Protein AF-A0A7T0KIB2-F1 (afdb_monomer_lite)

Structure (mmCIF, N/CA/C/O backbone):
data_AF-A0A7T0KIB2-F1
#
_entry.id   AF-A0A7T0KIB2-F1
#
loop_
_atom_site.group_PDB
_atom_site.id
_atom_site.type_symbol
_atom_site.label_atom_id
_atom_site.label_alt_id
_atom_site.label_comp_id
_atom_site.label_asym_id
_atom_site.label_entity_id
_atom_site.label_seq_id
_atom_site.pdbx_PDB_ins_code
_atom_site.Cartn_x
_atom_site.Cartn_y
_atom_site.Cartn_z
_atom_site.occupancy
_atom_site.B_iso_or_equiv
_atom_site.auth_seq_id
_atom_site.auth_comp_id
_atom_site.auth_asym_id
_atom_site.auth_atom_id
_atom_site.pdbx_PDB_model_num
ATOM 1 N N . MET A 1 1 ? 8.051 13.929 -5.785 1.00 62.59 1 MET A N 1
ATOM 2 C CA . MET A 1 1 ? 7.299 13.079 -4.836 1.00 62.59 1 MET A CA 1
ATOM 3 C C . MET A 1 1 ? 6.240 12.341 -5.642 1.00 62.59 1 MET A C 1
ATOM 5 O O . MET A 1 1 ? 5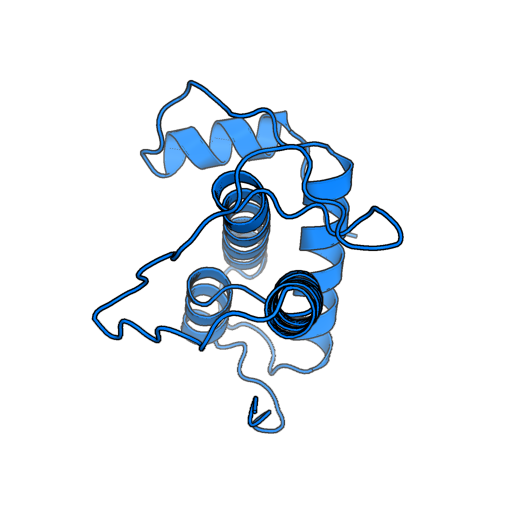.661 12.976 -6.513 1.00 62.59 1 MET A O 1
ATOM 9 N N . LEU A 1 2 ? 6.073 11.024 -5.468 1.00 81.62 2 LEU A N 1
ATOM 10 C CA . LEU A 1 2 ? 5.019 10.278 -6.169 1.00 81.62 2 LEU A CA 1
ATOM 11 C C . LEU A 1 2 ? 3.657 10.752 -5.645 1.00 81.62 2 LEU A C 1
ATOM 13 O O . LEU A 1 2 ? 3.478 10.826 -4.433 1.00 81.62 2 LEU A O 1
ATOM 17 N N . THR A 1 3 ? 2.728 11.062 -6.542 1.00 86.88 3 THR A N 1
ATOM 18 C CA . THR A 1 3 ? 1.355 11.448 -6.197 1.00 86.88 3 THR A CA 1
ATOM 19 C C . THR A 1 3 ? 0.421 10.424 -6.823 1.00 86.88 3 THR A C 1
ATOM 21 O O . THR A 1 3 ? 0.559 10.143 -8.011 1.00 86.88 3 THR A O 1
ATOM 24 N N . ILE A 1 4 ? -0.472 9.847 -6.018 1.00 88.06 4 ILE A N 1
ATOM 25 C CA . ILE A 1 4 ? -1.509 8.900 -6.448 1.00 88.06 4 ILE A CA 1
ATOM 26 C C . ILE A 1 4 ? -2.841 9.477 -5.986 1.00 88.06 4 ILE A C 1
ATOM 28 O O . ILE A 1 4 ? -3.016 9.753 -4.797 1.00 88.06 4 ILE A O 1
ATOM 32 N N . THR A 1 5 ? -3.743 9.706 -6.931 1.00 89.38 5 THR A N 1
ATOM 33 C CA . THR A 1 5 ? -5.085 10.236 -6.681 1.00 89.38 5 THR A CA 1
ATOM 34 C C . THR A 1 5 ? -6.089 9.103 -6.425 1.00 89.38 5 THR A C 1
ATOM 36 O O . THR A 1 5 ? -5.813 7.943 -6.749 1.00 89.38 5 THR A O 1
ATOM 39 N N . PRO A 1 6 ? -7.268 9.397 -5.847 1.00 87.69 6 PRO A N 1
ATOM 40 C CA . PRO A 1 6 ? -8.346 8.412 -5.733 1.00 87.69 6 PRO A CA 1
ATOM 41 C C . PRO A 1 6 ? -8.775 7.803 -7.080 1.00 87.69 6 PRO A C 1
ATOM 43 O O . PRO A 1 6 ? -9.126 6.622 -7.130 1.00 87.69 6 PRO A O 1
ATOM 46 N N . ASP A 1 7 ? -8.690 8.568 -8.171 1.00 87.31 7 ASP A N 1
ATOM 47 C CA . ASP A 1 7 ? -8.998 8.087 -9.523 1.00 87.31 7 ASP A CA 1
ATOM 48 C C . ASP A 1 7 ? -7.930 7.102 -10.016 1.00 87.31 7 ASP A C 1
ATOM 50 O O . ASP A 1 7 ? -8.270 6.007 -10.467 1.00 87.31 7 ASP A O 1
ATOM 54 N N . ASP A 1 8 ? -6.641 7.422 -9.823 1.00 88.50 8 ASP A N 1
ATOM 55 C CA . ASP A 1 8 ? -5.529 6.506 -10.133 1.00 88.50 8 ASP A CA 1
ATOM 56 C C . ASP A 1 8 ? -5.677 5.175 -9.377 1.00 88.50 8 ASP A C 1
ATOM 58 O O . ASP A 1 8 ? -5.428 4.097 -9.919 1.00 88.50 8 ASP A O 1
ATOM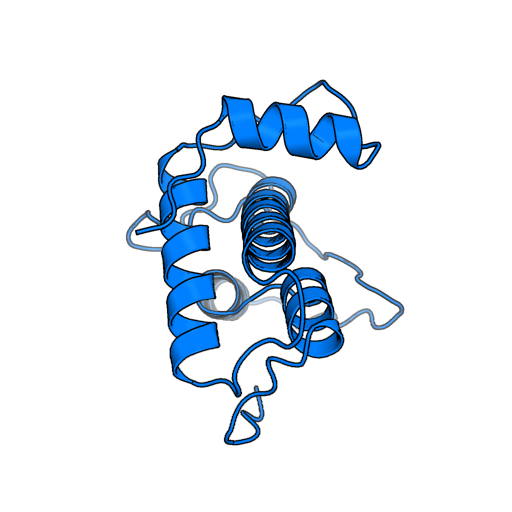 62 N N . TYR A 1 9 ? -6.102 5.240 -8.111 1.00 88.75 9 TYR A N 1
ATOM 63 C CA . TYR A 1 9 ? -6.359 4.059 -7.290 1.00 88.75 9 TYR A CA 1
ATOM 64 C C . TYR A 1 9 ? -7.545 3.240 -7.811 1.00 88.75 9 TYR A C 1
ATOM 66 O O . TYR A 1 9 ? -7.471 2.011 -7.856 1.00 88.75 9 TYR A O 1
ATOM 74 N N . THR A 1 10 ? -8.626 3.899 -8.228 1.00 87.88 10 THR A N 1
ATOM 75 C CA . THR A 1 10 ? -9.809 3.229 -8.790 1.00 87.88 10 THR A CA 1
ATOM 76 C C . THR A 1 10 ? -9.451 2.499 -10.081 1.00 87.88 10 THR A C 1
ATOM 78 O O . THR A 1 10 ? -9.717 1.303 -10.203 1.00 87.88 10 THR A O 1
ATOM 81 N N . GLN A 1 11 ? -8.729 3.166 -10.982 1.00 87.94 11 GLN A N 1
ATOM 82 C CA . GLN A 1 11 ? -8.238 2.555 -12.214 1.00 87.94 11 GLN A CA 1
ATOM 83 C C . GLN A 1 11 ? -7.269 1.396 -11.931 1.00 87.94 11 GLN A C 1
ATOM 85 O O . GLN A 1 11 ? -7.333 0.342 -12.567 1.00 87.94 11 GLN A O 1
ATOM 90 N N . TRP A 1 12 ? -6.378 1.546 -10.945 1.00 90.62 12 TRP A N 1
ATOM 91 C CA . TRP A 1 12 ? -5.506 0.457 -10.506 1.00 90.62 12 TRP A CA 1
ATOM 92 C C . TRP A 1 12 ? -6.308 -0.751 -10.004 1.00 90.62 12 TRP A C 1
ATOM 94 O O . TRP A 1 12 ? -5.956 -1.885 -10.332 1.00 90.62 12 TRP A O 1
ATOM 104 N N . ARG A 1 13 ? -7.394 -0.542 -9.246 1.00 88.00 13 ARG A N 1
ATOM 105 C CA . ARG A 1 13 ? -8.237 -1.641 -8.748 1.00 88.00 13 ARG A CA 1
ATOM 106 C C . ARG A 1 13 ? -8.874 -2.432 -9.883 1.00 88.00 13 ARG A C 1
ATOM 108 O O . ARG A 1 13 ? -8.813 -3.659 -9.857 1.00 88.00 13 ARG A O 1
ATOM 115 N N . GLU A 1 14 ? -9.427 -1.734 -10.869 1.00 87.31 14 GLU A N 1
ATOM 116 C CA . GLU A 1 14 ? -10.031 -2.336 -12.062 1.00 87.31 14 GLU A CA 1
ATOM 117 C C . GLU A 1 14 ? -9.021 -3.187 -12.831 1.00 87.31 14 GLU A C 1
ATOM 119 O O . GLU A 1 14 ? -9.268 -4.362 -13.104 1.00 87.31 14 GLU A O 1
ATOM 124 N N . ASN A 1 15 ? -7.837 -2.626 -13.087 1.00 88.69 15 ASN A N 1
ATOM 125 C CA . ASN A 1 15 ? -6.759 -3.311 -13.802 1.00 88.69 15 ASN A CA 1
ATOM 126 C C . ASN A 1 15 ? -6.245 -4.566 -13.077 1.00 88.69 15 ASN A C 1
ATOM 128 O O . ASN A 1 15 ? -5.688 -5.455 -13.716 1.00 88.69 15 ASN A O 1
ATOM 132 N N . ASN A 1 16 ? -6.427 -4.650 -11.756 1.00 85.88 16 ASN A N 1
ATOM 133 C CA . ASN A 1 16 ? -6.026 -5.795 -10.936 1.00 85.88 16 ASN A CA 1
ATOM 134 C C . ASN A 1 16 ? -7.205 -6.725 -10.576 1.00 85.88 16 ASN A C 1
ATOM 136 O O . ASN A 1 16 ? -7.060 -7.603 -9.726 1.00 85.88 16 ASN A O 1
ATOM 140 N N . GLY A 1 17 ? -8.370 -6.562 -11.219 1.00 84.12 17 GLY A N 1
ATOM 141 C CA . GLY A 1 17 ? -9.520 -7.459 -11.057 1.00 84.12 17 GLY A CA 1
ATOM 142 C C . GLY A 1 17 ? -10.279 -7.292 -9.737 1.00 84.12 17 GLY A C 1
ATOM 143 O O . GLY A 1 17 ? -11.028 -8.185 -9.336 1.00 84.12 17 GLY A O 1
ATOM 144 N N . PHE A 1 18 ? -10.102 -6.167 -9.040 1.00 81.25 18 PHE A N 1
ATOM 145 C CA . PHE A 1 18 ? -10.887 -5.843 -7.852 1.00 81.25 18 PHE A CA 1
ATOM 146 C C . PHE A 1 18 ? -12.195 -5.149 -8.253 1.00 81.25 18 PHE A C 1
ATOM 148 O O . PHE A 1 18 ? -12.216 -4.325 -9.160 1.00 81.25 18 PHE A O 1
ATOM 155 N N . SER A 1 19 ? -13.296 -5.486 -7.569 1.00 70.06 19 SER A N 1
ATOM 156 C CA . SER A 1 19 ? -14.627 -4.927 -7.860 1.00 70.06 19 SER A CA 1
ATOM 157 C C . SER A 1 19 ? -14.637 -3.390 -7.833 1.00 70.06 19 SER A C 1
ATOM 159 O O . SER A 1 19 ? -14.060 -2.782 -6.926 1.00 7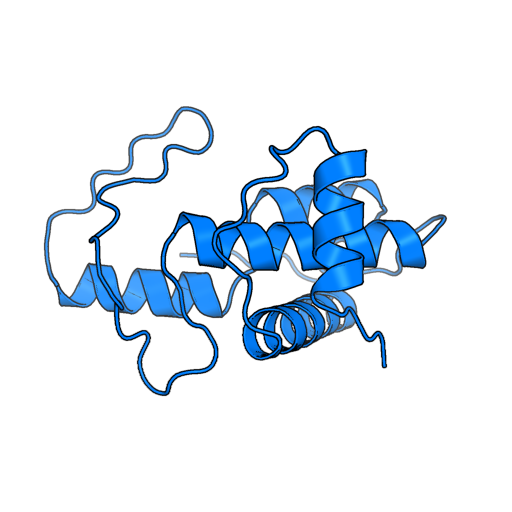0.06 19 SER A O 1
ATOM 161 N N . THR A 1 20 ? -15.334 -2.782 -8.801 1.00 58.81 20 THR A N 1
ATOM 162 C CA . THR A 1 20 ? -15.465 -1.328 -9.016 1.00 58.81 20 THR A CA 1
ATOM 163 C C . THR A 1 20 ? -16.250 -0.605 -7.931 1.00 58.81 20 THR A C 1
ATOM 165 O O . THR A 1 20 ? -16.140 0.610 -7.826 1.00 58.81 20 THR A O 1
ATOM 168 N N . ALA A 1 21 ? -17.011 -1.312 -7.090 1.00 53.25 21 ALA A N 1
ATOM 169 C CA . ALA A 1 21 ? -17.636 -0.705 -5.919 1.00 53.25 21 ALA A CA 1
ATOM 170 C C . ALA A 1 21 ? -16.552 -0.431 -4.857 1.00 53.25 21 ALA A C 1
ATOM 172 O O . ALA A 1 21 ? -15.950 -1.387 -4.346 1.00 53.25 21 ALA A O 1
ATOM 173 N N . PRO A 1 22 ? -16.238 0.831 -4.508 1.00 59.41 22 PRO A N 1
ATOM 174 C CA . PRO A 1 22 ? -15.225 1.097 -3.510 1.00 59.41 22 PRO A CA 1
ATOM 175 C C . PRO A 1 22 ? -15.881 1.316 -2.141 1.00 59.41 22 PRO A C 1
ATOM 177 O O . PRO A 1 22 ? -16.865 2.046 -2.028 1.00 59.41 22 PRO A O 1
ATOM 180 N N . PRO A 1 23 ? -15.287 0.825 -1.048 1.00 60.94 23 PRO A N 1
ATOM 181 C CA . PRO A 1 23 ? -15.039 1.739 0.051 1.00 60.94 23 PRO A CA 1
ATOM 182 C C . PRO A 1 23 ? -14.122 2.849 -0.490 1.00 60.94 23 PRO A C 1
ATOM 184 O O . PRO A 1 23 ? -13.005 2.580 -0.935 1.00 60.94 23 PRO A O 1
ATOM 187 N N . SER A 1 24 ? -14.627 4.083 -0.557 1.00 71.00 24 SER A N 1
ATOM 188 C CA . SER A 1 24 ? -13.847 5.254 -0.976 1.00 71.00 24 SER A CA 1
ATOM 189 C C . SER A 1 24 ? -12.537 5.306 -0.187 1.00 71.00 24 SER A C 1
ATOM 191 O O . SER A 1 24 ? -12.584 5.309 1.045 1.00 71.00 24 SER A O 1
ATOM 193 N N . VAL A 1 25 ? -11.382 5.347 -0.860 1.00 80.06 25 VAL A N 1
ATOM 194 C CA . VAL A 1 25 ? -10.110 5.560 -0.158 1.00 80.06 25 VAL A CA 1
ATOM 195 C C . VAL A 1 25 ? -9.907 7.067 0.032 1.00 80.06 25 VAL A C 1
ATOM 197 O O . VAL A 1 25 ? -9.943 7.806 -0.955 1.00 80.06 25 VAL A O 1
ATOM 200 N N . PRO A 1 26 ? -9.717 7.559 1.267 1.00 82.75 26 PRO A N 1
ATOM 201 C CA . PRO A 1 26 ? -9.382 8.962 1.484 1.00 82.75 26 PRO A CA 1
ATOM 202 C C . PRO A 1 26 ? -8.051 9.313 0.807 1.00 82.75 26 PRO A C 1
ATOM 204 O O . PRO A 1 26 ? -7.118 8.501 0.796 1.00 82.75 26 PRO A O 1
ATOM 207 N N . ALA A 1 27 ? -7.927 10.529 0.273 1.00 86.25 27 ALA A N 1
ATOM 208 C CA . ALA A 1 27 ? -6.677 11.001 -0.330 1.00 86.25 27 ALA A CA 1
ATOM 209 C C . ALA A 1 27 ? -5.524 11.005 0.695 1.00 86.25 27 ALA A C 1
ATOM 211 O O . ALA A 1 27 ? -4.365 10.753 0.360 1.00 86.25 27 ALA A O 1
ATOM 212 N N . GLU A 1 28 ? -5.854 11.218 1.966 1.00 85.00 28 GLU A N 1
ATOM 213 C CA . GLU A 1 28 ? -4.956 11.146 3.112 1.00 85.00 28 GLU A CA 1
ATOM 214 C C . GLU A 1 28 ? -4.381 9.736 3.294 1.00 85.00 28 GLU A C 1
ATOM 216 O O . GLU A 1 28 ? -3.182 9.601 3.534 1.00 85.00 28 GLU A O 1
ATOM 221 N N . ASN A 1 29 ? -5.185 8.681 3.097 1.00 87.00 29 ASN A N 1
ATOM 222 C CA . ASN A 1 29 ? -4.700 7.297 3.150 1.00 87.00 29 ASN A CA 1
ATOM 223 C C . ASN A 1 29 ? -3.674 7.031 2.050 1.00 87.00 29 ASN A C 1
ATOM 225 O O . ASN A 1 29 ? -2.627 6.440 2.317 1.00 87.00 29 ASN A O 1
ATOM 229 N N . LEU A 1 30 ? -3.944 7.490 0.826 1.00 89.75 30 LEU A N 1
ATOM 230 C CA . LEU A 1 30 ? -3.003 7.352 -0.286 1.00 89.75 30 LEU A CA 1
ATOM 231 C C . LEU A 1 30 ? -1.703 8.108 -0.002 1.00 89.75 30 LEU A C 1
ATOM 233 O O . LEU A 1 30 ? -0.617 7.559 -0.189 1.00 89.75 30 LEU A O 1
ATOM 237 N N . ARG A 1 31 ? -1.793 9.330 0.533 1.00 89.56 31 ARG A N 1
ATOM 238 C CA . ARG A 1 31 ? -0.618 10.109 0.938 1.00 89.56 31 ARG A CA 1
ATOM 239 C C . ARG A 1 31 ? 0.202 9.388 2.011 1.00 89.56 31 ARG A C 1
ATOM 241 O O . ARG A 1 31 ? 1.421 9.294 1.869 1.00 89.56 31 ARG A O 1
ATOM 248 N N . SER A 1 32 ? -0.439 8.855 3.049 1.00 88.88 32 SER A N 1
ATOM 249 C CA . SER A 1 32 ? 0.241 8.090 4.102 1.00 88.88 32 SER A CA 1
ATOM 250 C C . SER A 1 32 ? 0.895 6.821 3.555 1.00 88.88 32 SER A C 1
ATOM 252 O O . SER A 1 32 ? 2.024 6.503 3.926 1.00 88.88 32 SER A O 1
ATOM 254 N N . ALA A 1 33 ? 0.249 6.134 2.610 1.00 90.12 33 ALA A N 1
ATOM 255 C CA . ALA A 1 33 ? 0.803 4.943 1.971 1.00 90.12 33 ALA A CA 1
ATOM 256 C C . ALA A 1 33 ? 2.044 5.282 1.128 1.00 90.12 33 ALA A C 1
ATOM 258 O O . ALA A 1 33 ? 3.050 4.577 1.212 1.00 90.12 33 ALA A O 1
ATOM 259 N N . VAL A 1 34 ? 2.023 6.397 0.382 1.00 91.94 34 VAL A N 1
ATOM 260 C CA . VAL A 1 34 ? 3.203 6.909 -0.339 1.00 91.94 34 VAL A CA 1
ATOM 261 C C . VAL A 1 34 ? 4.368 7.159 0.618 1.00 91.94 34 VAL A C 1
ATOM 263 O O . VAL A 1 34 ? 5.492 6.744 0.331 1.00 91.94 34 VAL A O 1
ATOM 266 N N . LEU A 1 35 ? 4.121 7.829 1.749 1.00 90.19 35 LEU A N 1
ATOM 267 C CA . LEU A 1 35 ? 5.166 8.134 2.732 1.00 90.19 35 LEU A CA 1
ATOM 268 C C . LEU A 1 35 ? 5.754 6.862 3.345 1.00 90.19 35 LEU A C 1
ATOM 270 O O . LEU A 1 35 ? 6.976 6.742 3.442 1.00 90.19 35 LEU A O 1
ATOM 274 N N . LEU A 1 36 ? 4.904 5.898 3.698 1.00 89.38 36 LEU A N 1
ATOM 275 C CA . LEU A 1 36 ? 5.337 4.635 4.285 1.00 89.38 36 LEU A CA 1
ATOM 276 C C . LEU A 1 36 ? 6.176 3.804 3.303 1.00 89.38 36 LEU A C 1
ATOM 278 O O . LEU A 1 36 ? 7.244 3.303 3.662 1.00 89.38 36 LEU A O 1
ATOM 282 N N . VAL A 1 37 ? 5.754 3.709 2.037 1.00 90.56 37 VAL A N 1
ATOM 283 C CA . VAL A 1 37 ? 6.540 3.037 0.989 1.00 90.56 37 VAL A CA 1
ATOM 284 C C . VAL A 1 37 ? 7.869 3.761 0.755 1.00 90.56 37 VAL A C 1
ATOM 286 O O . VAL A 1 37 ? 8.913 3.113 0.682 1.00 90.56 37 VAL A O 1
ATOM 289 N N . ALA A 1 38 ? 7.879 5.096 0.706 1.00 90.12 38 ALA A N 1
ATOM 290 C CA . ALA A 1 38 ? 9.116 5.866 0.563 1.00 90.12 38 ALA A CA 1
ATOM 291 C C . ALA A 1 38 ? 10.081 5.645 1.744 1.00 90.12 38 ALA A C 1
ATOM 293 O O . ALA A 1 38 ? 11.287 5.477 1.540 1.00 90.12 38 ALA A O 1
ATOM 294 N N . GLN A 1 39 ? 9.560 5.587 2.972 1.00 88.75 39 GLN A N 1
ATOM 295 C CA . GLN A 1 39 ? 10.341 5.291 4.172 1.00 88.75 39 GLN A CA 1
ATOM 296 C C . GLN A 1 39 ? 10.914 3.867 4.148 1.00 88.75 39 GLN A C 1
ATOM 298 O O . GLN A 1 39 ? 12.053 3.654 4.561 1.00 88.75 39 GLN A O 1
ATOM 303 N N . TYR A 1 40 ? 10.155 2.889 3.651 1.00 88.12 40 TYR A N 1
ATOM 304 C CA . TYR A 1 40 ? 10.650 1.525 3.471 1.00 88.12 40 TYR A CA 1
ATOM 305 C C . TYR A 1 40 ? 11.786 1.469 2.442 1.00 88.12 40 TYR A C 1
ATOM 307 O O . TYR A 1 40 ? 12.825 0.843 2.672 1.00 88.12 40 TYR A O 1
ATOM 315 N N . LEU A 1 41 ? 11.617 2.156 1.311 1.00 89.12 41 LEU A N 1
ATOM 316 C CA . LEU A 1 41 ? 12.598 2.170 0.228 1.00 89.12 41 LEU A CA 1
ATOM 317 C C . LEU A 1 41 ? 13.897 2.880 0.603 1.00 89.12 41 LEU A C 1
ATOM 319 O O . LEU A 1 41 ? 14.961 2.422 0.196 1.00 89.12 41 LEU A O 1
ATOM 323 N N . SER A 1 42 ? 13.848 3.927 1.432 1.00 87.88 42 SER A N 1
ATOM 324 C CA . SER A 1 42 ? 15.067 4.599 1.914 1.00 87.88 42 SER A CA 1
ATOM 325 C C . SER A 1 42 ? 15.975 3.671 2.736 1.00 87.88 42 SER A C 1
ATOM 327 O O . SER A 1 42 ? 17.195 3.846 2.759 1.00 87.88 42 SER A O 1
ATOM 329 N N . LYS A 1 43 ? 15.394 2.635 3.355 1.00 86.06 43 LYS A N 1
ATOM 330 C CA . LYS A 1 43 ? 16.089 1.595 4.132 1.00 86.06 43 LYS A CA 1
ATOM 331 C C . LYS A 1 43 ? 16.395 0.326 3.322 1.00 86.06 43 LYS A C 1
ATOM 333 O O . LYS A 1 43 ? 16.987 -0.615 3.857 1.00 86.06 43 LYS A O 1
ATOM 338 N N . SER A 1 44 ? 16.009 0.284 2.049 1.00 85.56 44 SER A N 1
ATOM 339 C CA . SER A 1 44 ? 16.113 -0.899 1.191 1.00 85.56 44 SER A CA 1
ATOM 340 C C . SER A 1 44 ? 17.215 -0.769 0.140 1.00 85.56 44 SER A C 1
ATOM 342 O O . SER A 1 44 ? 17.750 0.311 -0.122 1.00 85.56 44 SER A O 1
ATOM 344 N N . THR A 1 45 ? 17.591 -1.892 -0.463 1.00 86.25 45 THR A N 1
ATOM 345 C CA . THR A 1 45 ? 18.376 -1.913 -1.695 1.00 86.25 45 THR A CA 1
ATOM 346 C C . THR A 1 45 ? 17.573 -1.300 -2.846 1.00 86.25 45 THR A C 1
ATOM 348 O O . THR A 1 45 ? 16.341 -1.355 -2.829 1.00 86.25 45 THR A O 1
ATOM 351 N N . PRO A 1 46 ? 18.240 -0.721 -3.859 1.00 83.12 46 PRO A N 1
ATOM 352 C CA . PRO A 1 46 ? 17.552 -0.200 -5.033 1.00 83.12 46 PRO A CA 1
ATOM 353 C C . PRO A 1 46 ? 16.713 -1.277 -5.730 1.00 83.12 46 PRO A C 1
ATOM 355 O O . PRO A 1 46 ? 17.153 -2.420 -5.876 1.00 83.12 46 PRO A O 1
ATOM 358 N N . ILE A 1 47 ? 15.519 -0.889 -6.179 1.00 84.88 47 ILE A N 1
ATOM 359 C CA . ILE A 1 47 ? 14.653 -1.721 -7.019 1.00 84.88 47 ILE A CA 1
ATOM 360 C C . ILE A 1 47 ? 15.358 -1.993 -8.357 1.00 84.88 47 ILE A C 1
ATOM 362 O O . ILE A 1 47 ? 15.976 -1.099 -8.935 1.00 84.88 47 ILE A O 1
ATOM 366 N N . LYS A 1 48 ? 15.239 -3.221 -8.863 1.00 76.25 48 LYS A N 1
ATOM 367 C CA . LYS A 1 48 ? 15.662 -3.633 -10.204 1.00 76.25 48 LYS A CA 1
ATOM 368 C C . LYS A 1 48 ? 14.437 -3.636 -11.131 1.00 76.25 48 LYS A C 1
ATOM 370 O O . LYS A 1 48 ? 13.428 -4.249 -10.800 1.00 76.25 48 LYS A O 1
ATOM 375 N N . GLY A 1 49 ? 14.523 -2.987 -12.294 1.00 71.25 49 GLY A N 1
ATOM 376 C CA . GLY A 1 49 ? 13.434 -2.940 -13.288 1.00 71.25 49 GLY A CA 1
ATOM 377 C C . GLY A 1 49 ? 12.544 -1.694 -13.192 1.00 71.25 49 GLY A C 1
ATOM 378 O O . GLY A 1 49 ? 13.009 -0.639 -12.759 1.00 71.25 49 GLY A O 1
ATOM 379 N N . ASP A 1 50 ? 11.282 -1.805 -13.629 1.00 77.62 50 ASP A N 1
ATOM 380 C CA . ASP A 1 50 ? 10.312 -0.696 -13.635 1.00 77.62 50 ASP A CA 1
ATOM 381 C C . ASP A 1 50 ? 9.882 -0.324 -12.208 1.00 77.62 50 ASP A C 1
ATOM 383 O O . ASP A 1 50 ? 8.872 -0.781 -11.665 1.00 77.62 50 ASP A O 1
ATOM 387 N N . SER A 1 51 ? 10.699 0.524 -11.589 1.00 82.94 51 SER A N 1
ATOM 388 C CA . SER A 1 51 ? 10.513 0.989 -10.222 1.00 82.94 51 SER A CA 1
ATOM 389 C C . SER A 1 51 ? 9.201 1.740 -10.039 1.00 82.94 51 SER A C 1
ATOM 391 O O . SER A 1 51 ? 8.597 1.642 -8.975 1.00 82.94 51 SER A O 1
ATOM 393 N N . ARG A 1 52 ? 8.705 2.445 -11.061 1.00 87.12 52 ARG A N 1
ATOM 394 C CA . ARG A 1 52 ? 7.494 3.254 -10.923 1.00 87.12 52 ARG A CA 1
ATOM 395 C C . ARG A 1 52 ? 6.262 2.375 -10.764 1.00 87.12 52 ARG A C 1
ATOM 397 O O . ARG A 1 52 ? 5.499 2.596 -9.825 1.00 87.12 52 ARG A O 1
ATOM 404 N N . LYS A 1 53 ? 6.084 1.381 -11.639 1.00 88.44 53 LYS A N 1
ATOM 405 C CA . LYS A 1 53 ? 4.924 0.481 -11.576 1.00 88.44 53 LYS A CA 1
ATOM 406 C C . LYS A 1 53 ? 4.874 -0.268 -10.244 1.00 88.44 53 LYS A C 1
ATOM 408 O O . LYS A 1 53 ? 3.843 -0.265 -9.583 1.00 88.44 53 LYS A O 1
ATOM 413 N N . VAL A 1 54 ? 6.001 -0.840 -9.817 1.00 89.56 54 VAL A N 1
ATOM 414 C CA . VAL A 1 54 ? 6.078 -1.604 -8.561 1.00 89.56 54 VAL A CA 1
ATOM 415 C C . VAL A 1 54 ? 5.759 -0.726 -7.349 1.00 89.56 54 VAL A C 1
ATOM 417 O O . VAL A 1 54 ? 5.066 -1.167 -6.435 1.00 89.56 54 VAL A O 1
ATOM 420 N N . ILE A 1 55 ? 6.247 0.518 -7.325 1.00 91.31 55 ILE A N 1
ATOM 421 C CA . ILE A 1 55 ? 5.950 1.444 -6.226 1.00 91.31 55 ILE A CA 1
ATOM 422 C C . ILE A 1 55 ? 4.456 1.780 -6.198 1.00 91.31 55 ILE A C 1
ATOM 424 O O . ILE A 1 55 ? 3.872 1.786 -5.118 1.00 91.31 55 ILE A O 1
ATOM 428 N N . ILE A 1 56 ? 3.832 2.024 -7.356 1.00 92.50 56 ILE A N 1
ATOM 429 C CA . ILE A 1 56 ? 2.384 2.269 -7.439 1.00 92.50 56 ILE A CA 1
ATOM 430 C C . ILE A 1 56 ? 1.610 1.051 -6.923 1.00 92.50 56 ILE A C 1
ATOM 432 O O . ILE A 1 56 ? 0.751 1.211 -6.058 1.00 92.50 56 ILE A O 1
ATOM 436 N N . ASP A 1 57 ? 1.968 -0.157 -7.36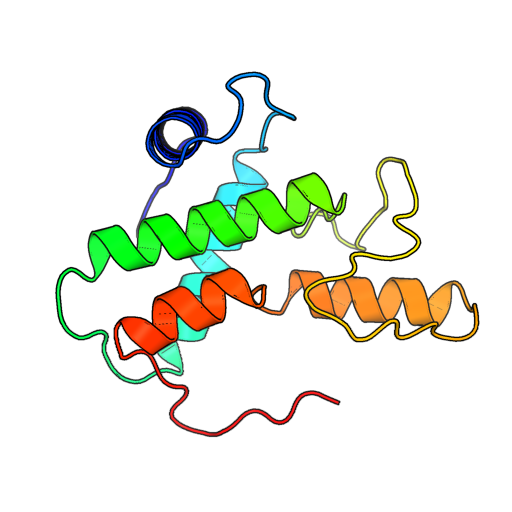8 1.00 91.81 57 ASP A N 1
ATOM 437 C CA . ASP A 1 57 ? 1.332 -1.397 -6.913 1.00 91.81 57 ASP A CA 1
ATOM 438 C C . ASP A 1 57 ? 1.448 -1.558 -5.389 1.00 91.81 57 ASP A C 1
ATOM 440 O O . ASP A 1 57 ? 0.456 -1.836 -4.714 1.00 91.81 57 ASP A O 1
ATOM 444 N N . ALA A 1 58 ? 2.631 -1.310 -4.816 1.00 92.19 58 ALA A N 1
ATOM 445 C CA . ALA A 1 58 ? 2.848 -1.385 -3.373 1.00 92.19 58 ALA A CA 1
ATOM 446 C C . ALA A 1 58 ? 2.033 -0.336 -2.592 1.00 92.19 58 ALA A C 1
ATOM 448 O O . ALA A 1 58 ? 1.457 -0.664 -1.553 1.00 92.19 58 ALA A O 1
ATOM 449 N N . VAL A 1 59 ? 1.952 0.907 -3.082 1.00 93.00 59 VAL A N 1
ATOM 450 C CA . VAL A 1 59 ? 1.173 1.978 -2.437 1.00 93.00 59 VAL A CA 1
ATOM 451 C C . VAL A 1 59 ? -0.321 1.666 -2.466 1.00 93.00 59 VAL A C 1
ATOM 453 O O . VAL A 1 59 ? -0.976 1.729 -1.425 1.00 93.00 59 VAL A O 1
ATOM 456 N N . CYS A 1 60 ? -0.863 1.302 -3.628 1.00 92.19 60 CYS A N 1
ATOM 457 C CA . CYS A 1 60 ? -2.281 0.980 -3.763 1.00 92.19 60 CYS A CA 1
ATOM 458 C C . CYS A 1 60 ? -2.662 -0.246 -2.922 1.00 92.19 60 CYS A C 1
ATOM 460 O O . CYS A 1 60 ? -3.698 -0.245 -2.258 1.00 92.19 60 CYS A O 1
ATOM 462 N N . THR A 1 61 ? -1.789 -1.253 -2.862 1.00 90.75 61 THR A N 1
ATOM 463 C CA . THR A 1 61 ? -1.970 -2.432 -2.002 1.00 90.75 61 THR A CA 1
ATOM 464 C C . THR A 1 61 ? -1.984 -2.059 -0.517 1.00 90.75 61 THR A C 1
ATOM 466 O O . THR A 1 61 ? -2.835 -2.536 0.236 1.00 90.75 61 THR A O 1
ATOM 469 N N . GLN A 1 62 ? -1.086 -1.171 -0.079 1.00 90.56 62 GLN A N 1
ATOM 470 C CA . GLN A 1 62 ? -1.073 -0.680 1.301 1.00 90.56 62 GLN A CA 1
ATOM 471 C C . GLN A 1 62 ? -2.355 0.091 1.641 1.00 90.56 62 GLN A C 1
ATOM 473 O O . GLN A 1 62 ? -2.966 -0.148 2.683 1.00 90.56 62 GLN A O 1
ATOM 478 N N . ALA A 1 63 ? -2.775 1.000 0.760 1.00 89.06 63 ALA A N 1
ATOM 479 C CA . ALA A 1 63 ? -3.978 1.800 0.958 1.00 89.06 63 ALA A CA 1
ATOM 480 C C . ALA A 1 63 ? -5.232 0.919 1.030 1.00 89.06 63 ALA A C 1
ATOM 482 O O . ALA A 1 63 ? -6.069 1.103 1.914 1.00 89.06 63 ALA A O 1
ATOM 483 N N . ARG A 1 64 ? -5.319 -0.090 0.158 1.00 86.94 64 ARG A N 1
ATOM 484 C CA . ARG A 1 64 ? -6.381 -1.091 0.197 1.00 86.94 64 ARG A CA 1
ATOM 485 C C . ARG A 1 64 ? -6.397 -1.853 1.519 1.00 86.94 64 ARG A C 1
ATOM 487 O O . ARG A 1 64 ? -7.458 -1.983 2.116 1.00 86.94 64 ARG A O 1
ATOM 494 N N . PHE A 1 65 ? -5.244 -2.333 1.987 1.00 84.88 65 PHE A N 1
ATOM 495 C CA . PHE A 1 65 ? -5.153 -3.061 3.254 1.00 84.88 65 PHE A CA 1
ATOM 496 C C . PHE A 1 65 ? -5.737 -2.248 4.414 1.00 84.88 65 PHE A C 1
ATOM 498 O O . PHE A 1 65 ? -6.514 -2.780 5.205 1.00 84.88 65 PHE A O 1
ATOM 505 N N . TRP A 1 66 ? -5.417 -0.957 4.499 1.00 85.31 66 TRP A N 1
ATOM 506 C CA . TRP A 1 66 ? -5.978 -0.085 5.530 1.00 85.31 66 TRP A CA 1
ATOM 507 C C . TRP A 1 66 ? -7.490 0.087 5.414 1.00 85.31 66 TRP A C 1
ATOM 509 O O . TRP A 1 66 ? -8.179 0.050 6.428 1.00 85.31 66 TRP A O 1
ATOM 519 N N . VAL A 1 67 ? -8.022 0.202 4.199 1.00 82.12 67 VAL A N 1
ATOM 520 C CA . VAL A 1 67 ? -9.471 0.281 3.982 1.00 82.12 67 VAL A CA 1
ATOM 521 C C . VAL A 1 67 ? -10.176 -1.023 4.365 1.00 82.12 67 VAL A C 1
ATOM 523 O O . VAL A 1 67 ? -11.153 -0.990 5.110 1.00 82.12 67 VAL A O 1
ATOM 526 N N . ASP A 1 68 ? -9.648 -2.169 3.930 1.00 80.31 68 ASP A N 1
ATOM 527 C CA . ASP A 1 68 ? -10.212 -3.495 4.219 1.00 80.31 68 ASP A CA 1
ATOM 528 C C . ASP A 1 68 ? -10.168 -3.823 5.727 1.00 80.31 68 ASP A C 1
ATOM 530 O O . ASP A 1 68 ? -10.988 -4.593 6.230 1.00 80.31 68 ASP A O 1
ATOM 534 N N . THR A 1 69 ? -9.222 -3.229 6.466 1.00 73.25 69 THR A N 1
ATOM 535 C CA . THR A 1 69 ? -9.033 -3.444 7.913 1.00 73.25 69 THR A CA 1
ATOM 536 C C . THR A 1 69 ? -9.591 -2.332 8.805 1.00 73.25 69 THR A C 1
ATOM 538 O O . THR A 1 69 ? -9.568 -2.477 10.029 1.00 73.25 69 THR A O 1
ATOM 541 N N . GLY A 1 70 ? -10.107 -1.242 8.226 1.00 73.81 70 GLY A N 1
ATOM 542 C CA . GLY A 1 70 ? -10.615 -0.085 8.971 1.00 73.81 70 GLY A CA 1
ATOM 543 C C . GLY A 1 70 ? -9.532 0.715 9.708 1.00 73.81 70 GLY A C 1
ATOM 544 O O . GLY A 1 70 ? -9.807 1.298 10.756 1.00 73.81 70 GLY A O 1
ATOM 545 N N . ILE A 1 71 ? -8.293 0.715 9.206 1.00 74.88 71 ILE A N 1
ATOM 546 C CA . ILE A 1 71 ? -7.175 1.485 9.765 1.00 74.88 71 ILE A CA 1
ATOM 547 C C . ILE A 1 71 ? -7.138 2.877 9.121 1.00 74.88 71 ILE A C 1
ATOM 549 O O . ILE A 1 71 ? -7.039 3.017 7.903 1.00 74.88 71 ILE A O 1
ATOM 553 N N . THR A 1 72 ? -7.145 3.915 9.952 1.00 76.69 72 THR A N 1
ATOM 554 C CA . THR A 1 72 ? -6.900 5.310 9.561 1.00 76.69 72 THR A CA 1
ATOM 555 C C . THR A 1 72 ? -5.523 5.749 10.070 1.00 76.69 72 THR A C 1
ATOM 557 O O . THR A 1 72 ? -5.388 6.119 11.233 1.00 76.69 72 THR A O 1
ATOM 560 N N . PRO A 1 73 ? -4.471 5.711 9.230 1.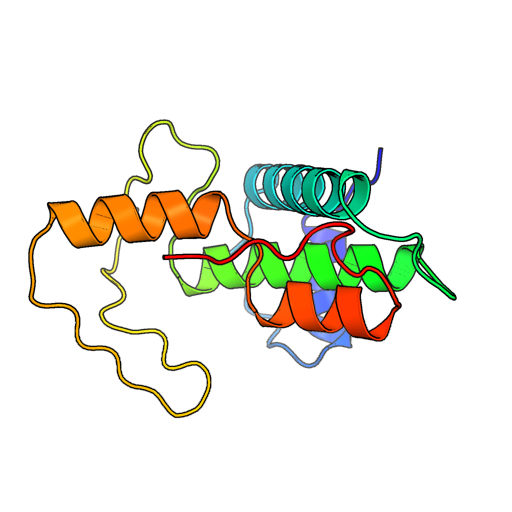00 70.19 73 PRO A N 1
ATOM 561 C CA . PRO A 1 73 ? -3.094 6.009 9.640 1.00 70.19 73 PRO A CA 1
ATOM 562 C C . PRO A 1 73 ? -2.825 7.505 9.874 1.00 70.19 73 PRO A C 1
ATOM 564 O O . PRO A 1 73 ? -1.728 7.867 10.280 1.00 70.19 73 PRO A O 1
ATOM 567 N N . PHE A 1 74 ? -3.782 8.383 9.555 1.00 67.94 74 PHE A N 1
ATOM 568 C CA . PHE A 1 74 ? -3.624 9.840 9.620 1.00 67.94 74 PHE A CA 1
ATOM 569 C C . PHE A 1 74 ? -4.354 10.494 10.807 1.00 67.94 74 PHE A C 1
ATOM 571 O O . PHE A 1 74 ? -4.262 11.707 10.976 1.00 67.94 74 PHE A O 1
ATOM 578 N N . THR A 1 75 ? -5.085 9.727 11.620 1.00 59.91 75 THR A N 1
ATOM 579 C CA . THR A 1 75 ? -5.720 10.224 12.851 1.00 59.91 75 THR A CA 1
ATOM 580 C C . THR A 1 75 ? -4.786 10.003 14.041 1.00 59.91 75 THR A C 1
ATOM 582 O O . THR A 1 75 ? -4.262 8.900 14.195 1.00 59.91 75 THR A O 1
ATOM 585 N N . GLU A 1 76 ? -4.573 11.018 14.890 1.00 43.56 76 GLU A N 1
ATOM 586 C CA . GLU A 1 76 ? -3.829 10.840 16.146 1.00 43.56 76 GLU A CA 1
ATOM 587 C C . GLU A 1 76 ? -4.596 9.871 17.061 1.00 43.56 76 GLU A C 1
ATOM 589 O O . GLU A 1 76 ? -5.717 10.140 17.493 1.00 43.56 76 GLU A O 1
ATOM 594 N N . GLY A 1 77 ? -4.006 8.695 17.282 1.00 49.16 77 GLY A N 1
ATOM 595 C CA . GLY A 1 77 ? -4.703 7.512 17.778 1.00 49.16 77 GLY A CA 1
ATOM 596 C C . GLY A 1 77 ? -5.467 6.822 16.647 1.00 49.16 77 GLY A C 1
ATOM 597 O O . GLY A 1 77 ? -6.340 7.419 16.017 1.00 49.16 77 GLY A O 1
ATOM 598 N N . VAL A 1 78 ? -5.155 5.547 16.381 1.00 47.19 78 VAL A N 1
ATOM 599 C CA . VAL A 1 78 ? -5.856 4.722 15.379 1.00 47.19 78 VAL A CA 1
ATOM 600 C C . VAL A 1 78 ? -7.292 4.466 15.863 1.00 47.19 78 VAL A C 1
ATOM 602 O O . VAL A 1 78 ? -7.614 3.428 16.446 1.00 47.19 78 VAL A O 1
ATOM 605 N N . GLN A 1 79 ? -8.152 5.469 15.697 1.00 46.78 79 GLN A N 1
ATOM 606 C CA . GLN A 1 79 ? -9.553 5.459 16.088 1.00 46.78 79 GLN A CA 1
ATOM 607 C C . GLN A 1 79 ? -10.310 4.603 15.079 1.00 46.78 79 GLN A C 1
ATOM 609 O O . GLN A 1 79 ? -10.403 4.928 13.898 1.00 46.78 79 GLN A O 1
ATOM 614 N N . ALA A 1 80 ? -10.838 3.477 15.555 1.00 46.31 80 ALA A N 1
ATOM 615 C CA . ALA A 1 80 ? -11.690 2.610 14.763 1.00 46.31 80 ALA A CA 1
ATOM 616 C C . ALA A 1 80 ? -13.001 3.338 14.436 1.00 46.31 80 ALA A C 1
ATOM 618 O O . ALA A 1 80 ? -13.923 3.375 15.251 1.00 46.31 80 ALA A O 1
ATOM 619 N N . GLY A 1 81 ? -13.113 3.866 13.221 1.00 40.41 81 GLY A N 1
ATOM 620 C CA . GLY A 1 81 ? -14.396 4.216 12.623 1.00 40.41 81 GLY A CA 1
ATOM 621 C C . GLY A 1 81 ? -15.159 2.957 12.208 1.00 40.41 81 GLY A C 1
ATOM 622 O O . GLY A 1 81 ? -15.284 2.684 11.025 1.00 40.41 81 GLY A O 1
ATOM 623 N N . GLY A 1 82 ? -15.659 2.190 13.182 1.00 44.62 82 GLY A N 1
ATOM 624 C CA . GLY A 1 82 ? -16.626 1.110 12.961 1.00 44.62 82 GLY A CA 1
ATOM 625 C C . GLY A 1 82 ? -16.056 -0.223 12.447 1.00 44.62 82 GLY A C 1
ATOM 626 O O . GLY A 1 82 ? -15.314 -0.296 11.479 1.00 44.62 82 GLY A O 1
ATOM 627 N N . LYS A 1 83 ? -16.505 -1.309 13.091 1.00 41.47 83 LYS A N 1
ATOM 628 C CA . LYS A 1 83 ? -16.198 -2.729 12.833 1.00 41.47 83 LYS A CA 1
ATOM 629 C C . LYS A 1 83 ? -14.789 -3.176 13.248 1.00 41.47 83 LYS A C 1
ATOM 631 O O . LYS A 1 83 ? -13.816 -3.154 12.508 1.00 41.47 83 LYS A O 1
ATOM 636 N N . VAL A 1 84 ? -14.726 -3.673 14.482 1.00 42.50 84 VAL A N 1
ATOM 637 C CA . VAL A 1 84 ? -13.592 -4.416 15.037 1.00 42.50 84 VAL A CA 1
ATOM 638 C C . VAL A 1 84 ? -13.342 -5.658 14.172 1.00 42.50 84 VAL A C 1
ATOM 640 O O . VAL A 1 84 ? -14.074 -6.641 14.266 1.00 42.50 84 VAL A O 1
ATOM 643 N N . VAL A 1 85 ? -12.320 -5.620 13.314 1.00 42.41 85 VAL A N 1
ATOM 644 C CA . VAL A 1 85 ? -11.863 -6.798 12.563 1.00 42.41 85 VAL A CA 1
ATOM 645 C C . VAL A 1 85 ? -11.224 -7.774 13.553 1.00 42.41 85 VAL A C 1
ATOM 647 O O . VAL A 1 85 ? -10.157 -7.507 14.103 1.00 42.41 85 VAL A O 1
ATOM 650 N N . ALA A 1 86 ? -11.920 -8.879 13.828 1.00 39.72 86 ALA A N 1
ATOM 651 C CA . ALA A 1 86 ? -11.499 -9.902 14.786 1.00 39.72 86 ALA A CA 1
ATOM 652 C C . ALA A 1 86 ? -10.389 -10.826 14.250 1.00 39.72 86 ALA A C 1
ATOM 654 O O . ALA A 1 86 ? -9.728 -11.495 15.033 1.00 39.72 86 ALA A O 1
ATOM 655 N N . SER A 1 87 ? -10.153 -10.862 12.939 1.00 38.09 87 SER A N 1
ATOM 656 C CA . SER A 1 87 ? -8.961 -11.457 12.327 1.00 38.09 87 SER A CA 1
ATOM 657 C C . SER A 1 87 ? -8.951 -11.140 10.833 1.00 38.09 87 SER A C 1
ATOM 659 O O . SER A 1 87 ? -10.000 -11.132 10.192 1.00 38.09 87 SER A O 1
ATOM 661 N N . ALA A 1 88 ? -7.769 -10.880 10.278 1.00 35.84 88 ALA A N 1
ATOM 662 C CA . ALA A 1 88 ? -7.519 -10.989 8.848 1.00 35.84 88 ALA A CA 1
ATOM 663 C C . ALA A 1 88 ? -6.579 -12.183 8.676 1.00 35.84 88 ALA A C 1
ATOM 665 O O . ALA A 1 88 ? -5.377 -12.089 8.923 1.00 35.84 88 ALA A O 1
ATOM 666 N N . SER A 1 89 ? -7.142 -13.342 8.349 1.00 34.47 89 SER A N 1
ATOM 667 C CA . SER A 1 89 ? -6.388 -14.558 8.061 1.00 34.47 89 SER A CA 1
ATOM 668 C C . SER A 1 89 ? -5.698 -14.422 6.703 1.00 34.47 89 SER A C 1
ATOM 670 O O . SER A 1 89 ? -6.205 -14.853 5.674 1.00 34.47 89 SER A O 1
ATOM 672 N N . LEU A 1 90 ? -4.508 -13.823 6.697 1.00 33.91 90 LEU A N 1
ATOM 673 C CA . LEU A 1 90 ? -3.571 -13.936 5.582 1.00 33.91 90 LEU A CA 1
ATOM 674 C C . LEU A 1 90 ? -2.768 -15.237 5.755 1.00 33.91 90 LEU A C 1
ATOM 676 O O . LEU A 1 90 ? -1.867 -15.315 6.583 1.00 33.91 90 LEU A O 1
ATOM 680 N N . ASN A 1 91 ? -3.129 -16.259 4.972 1.00 37.00 91 ASN A N 1
ATOM 681 C CA . ASN A 1 91 ? -2.404 -17.522 4.764 1.00 37.00 91 ASN A CA 1
ATOM 682 C C . ASN A 1 91 ? -2.055 -18.364 6.014 1.00 37.00 91 ASN A C 1
ATOM 684 O O . ASN A 1 91 ? -0.891 -18.545 6.359 1.00 37.00 91 ASN A O 1
ATOM 688 N N . GLY A 1 92 ? -3.065 -19.003 6.615 1.00 32.34 92 GLY A N 1
ATOM 689 C CA . GLY A 1 92 ? -2.876 -20.285 7.320 1.00 32.34 92 GLY A CA 1
ATOM 690 C C . GLY A 1 92 ? -2.358 -20.252 8.763 1.00 32.34 92 GLY A C 1
ATOM 691 O O . GLY A 1 92 ? -2.168 -21.314 9.347 1.00 32.34 92 GLY A O 1
ATOM 692 N N . GLY A 1 93 ? -2.178 -19.080 9.374 1.00 28.95 93 GLY A N 1
ATOM 693 C CA . GLY A 1 93 ? -1.870 -18.950 10.802 1.00 28.95 93 GLY A CA 1
ATOM 694 C C . GLY A 1 93 ? -2.931 -18.125 11.520 1.00 28.95 93 GLY A C 1
ATOM 695 O O . GLY A 1 93 ? -2.885 -16.899 11.485 1.00 28.95 93 GLY A O 1
ATOM 696 N N . SER A 1 94 ? -3.898 -18.773 12.171 1.00 32.16 94 SER A N 1
ATOM 697 C CA . SER A 1 94 ? -4.829 -18.083 13.070 1.00 32.16 94 SER A CA 1
ATOM 698 C C . SER A 1 94 ? -4.103 -17.760 14.374 1.00 32.16 94 SER A C 1
ATOM 700 O O . SER A 1 94 ? -4.017 -18.607 15.261 1.00 32.16 94 SER A O 1
ATOM 702 N N . ILE A 1 95 ? -3.561 -16.547 14.502 1.00 37.09 95 ILE A N 1
ATOM 703 C CA . ILE A 1 95 ? -3.081 -16.062 15.798 1.00 37.09 95 ILE A CA 1
ATOM 704 C C . ILE A 1 95 ? -4.253 -15.392 16.514 1.00 37.09 95 ILE A C 1
ATOM 706 O O . ILE A 1 95 ? -4.571 -14.226 16.288 1.00 37.09 95 ILE A O 1
ATOM 710 N N . SER A 1 96 ? -4.917 -16.160 17.378 1.00 33.56 96 SER A N 1
ATOM 711 C CA . SER A 1 96 ? -5.846 -15.616 18.368 1.00 33.56 96 SER A CA 1
ATOM 712 C C . SER A 1 96 ? -5.034 -14.996 19.503 1.00 33.56 96 SER A C 1
ATOM 714 O O . SER A 1 96 ? -4.582 -15.699 20.404 1.00 33.56 96 SER A O 1
ATOM 716 N N . TYR A 1 97 ? -4.807 -13.682 19.450 1.00 38.56 97 TYR A N 1
ATOM 717 C CA . TYR A 1 97 ? -4.266 -12.957 20.599 1.00 38.56 97 TYR A CA 1
ATOM 718 C C . TYR A 1 97 ? -5.360 -12.807 21.655 1.00 38.56 97 TYR A C 1
ATOM 720 O O . TYR A 1 97 ? -6.428 -12.259 21.376 1.00 38.56 97 TYR A O 1
ATOM 728 N N . ALA A 1 98 ? -5.077 -13.315 22.857 1.00 36.41 98 ALA A N 1
ATOM 729 C CA . ALA A 1 98 ? -5.933 -13.173 24.023 1.00 36.41 98 ALA A CA 1
ATOM 730 C C . ALA A 1 98 ? -6.285 -11.694 24.250 1.00 36.41 98 ALA A C 1
ATOM 732 O O . ALA A 1 98 ? -5.441 -10.797 24.210 1.00 36.41 98 ALA A O 1
ATOM 733 N N . ASP A 1 99 ? -7.581 -11.481 24.407 1.00 48.22 99 ASP A N 1
ATOM 734 C CA . ASP A 1 99 ? -8.289 -10.227 24.256 1.00 48.22 99 ASP A CA 1
ATOM 735 C C . ASP A 1 99 ? -7.924 -9.214 25.354 1.00 48.22 99 ASP A C 1
ATOM 737 O O . ASP A 1 99 ? -8.361 -9.327 26.496 1.00 48.22 99 ASP A O 1
ATOM 741 N N . THR A 1 100 ? -7.139 -8.192 25.010 1.00 48.31 100 THR A N 1
ATOM 742 C CA . THR A 1 100 ? -7.145 -6.920 25.741 1.00 48.31 100 THR A CA 1
ATOM 743 C C . THR A 1 100 ? -7.253 -5.790 24.723 1.00 48.31 100 THR A C 1
ATOM 745 O O . THR A 1 100 ? -6.548 -5.774 23.708 1.00 48.31 100 THR A O 1
ATOM 748 N N . LEU A 1 101 ? -8.146 -4.828 24.974 1.00 53.09 101 LEU A N 1
ATOM 749 C CA . LEU A 1 101 ? -8.302 -3.616 24.155 1.00 53.09 101 LEU A CA 1
ATOM 750 C C . LEU A 1 101 ? -6.947 -2.939 23.876 1.00 53.09 101 LEU A C 1
ATOM 752 O O . LEU A 1 101 ? -6.724 -2.429 22.783 1.00 53.09 101 LEU A O 1
ATOM 756 N N . GLN A 1 102 ? -6.018 -3.026 24.828 1.00 48.44 102 GLN A N 1
ATOM 757 C CA . GLN A 1 102 ? -4.678 -2.457 24.750 1.00 48.44 102 GLN A CA 1
ATOM 758 C C . GLN A 1 102 ? -3.758 -3.191 23.756 1.00 48.44 102 GLN A C 1
ATOM 760 O O . GLN A 1 102 ? -3.099 -2.538 22.947 1.00 48.44 102 GLN A O 1
ATOM 765 N N . ALA A 1 103 ? -3.773 -4.531 23.719 1.00 49.75 103 ALA A N 1
ATOM 766 C CA . ALA A 1 103 ? -3.043 -5.300 22.704 1.00 49.75 103 ALA A CA 1
ATOM 767 C C . ALA A 1 103 ? -3.601 -5.060 21.288 1.00 49.75 103 ALA A C 1
ATOM 769 O O . ALA A 1 103 ? -2.848 -4.999 20.316 1.00 49.75 103 ALA A O 1
ATOM 770 N N . LYS A 1 104 ? -4.921 -4.861 21.162 1.00 53.97 104 LYS A N 1
ATOM 771 C CA . LYS A 1 104 ? -5.576 -4.534 19.883 1.00 53.97 104 LYS A CA 1
ATOM 772 C C . LYS A 1 104 ? -5.217 -3.130 19.378 1.00 53.97 104 LYS A C 1
ATOM 774 O O . LYS A 1 104 ? -5.066 -2.964 18.172 1.00 53.97 104 LYS A O 1
ATOM 779 N N . VAL A 1 105 ? -5.058 -2.144 20.264 1.00 56.41 105 VAL A N 1
ATOM 780 C CA . VAL A 1 105 ? -4.587 -0.791 19.905 1.00 56.41 105 VAL A CA 1
ATOM 781 C C . VAL A 1 105 ? -3.116 -0.824 19.484 1.00 56.41 105 VAL A C 1
ATOM 783 O O . VAL A 1 105 ? -2.800 -0.384 18.383 1.00 56.41 105 VAL A O 1
ATOM 786 N N . SER A 1 106 ? -2.245 -1.464 20.271 1.00 55.81 106 SER A N 1
ATOM 787 C CA . SER A 1 106 ? -0.813 -1.570 19.949 1.00 55.81 106 SER A CA 1
ATOM 788 C C . SER A 1 106 ? -0.549 -2.313 18.629 1.00 55.81 106 SER A C 1
ATOM 790 O O . SER A 1 106 ? 0.276 -1.892 17.819 1.00 55.81 106 SER A O 1
ATOM 792 N N . ASN A 1 107 ? -1.304 -3.379 18.339 1.00 56.81 107 ASN A N 1
ATOM 793 C CA . ASN A 1 107 ? -1.188 -4.094 17.064 1.00 56.81 107 ASN A CA 1
ATOM 794 C C . ASN A 1 107 ? -1.659 -3.257 15.861 1.00 56.81 107 ASN A C 1
ATOM 796 O O . ASN A 1 107 ? -1.169 -3.459 14.750 1.00 56.81 107 ASN A O 1
ATOM 800 N N . ARG A 1 108 ? -2.584 -2.312 16.059 1.00 58.00 108 ARG A N 1
ATOM 801 C CA . ARG A 1 108 ? -3.052 -1.397 15.005 1.00 58.00 108 ARG A CA 1
ATOM 802 C C . ARG A 1 108 ? -2.078 -0.260 14.753 1.00 58.00 108 ARG A C 1
ATOM 804 O O . ARG A 1 108 ? -1.865 0.076 13.595 1.00 58.00 108 ARG A O 1
ATOM 811 N N . GLU A 1 109 ? -1.463 0.278 15.800 1.00 59.66 109 GLU A N 1
ATOM 812 C CA . GLU A 1 109 ? -0.363 1.241 15.677 1.00 59.66 109 GLU A CA 1
ATOM 813 C C . GLU A 1 109 ? 0.789 0.616 14.882 1.00 59.66 109 GLU A C 1
ATOM 815 O O . GLU A 1 109 ? 1.184 1.143 13.842 1.00 59.66 109 GLU A O 1
ATOM 820 N N . LYS A 1 110 ? 1.205 -0.608 15.245 1.00 61.41 110 LYS A N 1
ATOM 821 C CA . LYS A 1 110 ? 2.189 -1.373 14.461 1.00 61.41 110 LYS A CA 1
ATOM 822 C C . LYS A 1 110 ? 1.752 -1.588 13.005 1.00 61.41 110 LYS A C 1
ATOM 824 O O . LYS A 1 110 ? 2.584 -1.505 12.104 1.00 61.41 110 LYS A O 1
ATOM 829 N N . ALA A 1 111 ? 0.472 -1.868 12.746 1.00 59.00 111 ALA A N 1
ATOM 830 C CA . ALA A 1 111 ? -0.056 -2.076 11.391 1.00 59.00 111 ALA A CA 1
ATOM 831 C C . ALA A 1 111 ? -0.222 -0.778 10.570 1.00 59.00 111 ALA A C 1
ATOM 833 O O . ALA A 1 111 ? -0.227 -0.830 9.338 1.00 59.00 111 ALA A O 1
ATOM 834 N N . ALA A 1 112 ? -0.346 0.381 11.221 1.00 60.44 112 ALA A N 1
ATOM 835 C CA . ALA A 1 112 ? -0.294 1.689 10.571 1.00 60.44 112 ALA A CA 1
ATOM 836 C C . ALA A 1 112 ? 1.150 2.072 10.195 1.00 60.44 112 ALA A C 1
ATOM 838 O O . ALA A 1 112 ? 1.374 2.696 9.162 1.00 60.44 112 ALA A O 1
ATOM 839 N N . GLU A 1 113 ? 2.132 1.639 10.989 1.00 71.62 113 GLU A N 1
ATOM 840 C CA . GLU A 1 113 ? 3.557 1.939 10.787 1.00 71.62 113 GLU A CA 1
ATOM 841 C C . GLU A 1 113 ? 4.310 0.910 9.929 1.00 71.62 113 GLU A C 1
ATOM 843 O O . GLU A 1 113 ? 5.456 1.138 9.539 1.00 71.62 113 GLU A O 1
ATOM 848 N N . THR A 1 114 ? 3.695 -0.236 9.627 1.00 78.31 114 THR A N 1
ATOM 849 C CA . THR A 1 114 ? 4.349 -1.338 8.909 1.00 78.31 114 THR A CA 1
ATOM 850 C C . THR A 1 114 ? 3.669 -1.609 7.575 1.00 78.31 114 THR A C 1
ATOM 852 O O . THR A 1 114 ? 2.444 -1.691 7.488 1.00 78.31 114 THR A O 1
ATOM 855 N N . LEU A 1 115 ? 4.469 -1.827 6.525 1.00 82.50 115 LEU A N 1
ATOM 856 C CA . LEU A 1 115 ? 3.936 -2.283 5.242 1.00 82.50 115 LEU A CA 1
ATOM 857 C C . LEU A 1 115 ? 3.237 -3.643 5.377 1.00 82.50 115 LEU A C 1
ATOM 859 O O . LEU A 1 115 ? 3.783 -4.590 5.960 1.00 82.50 115 LEU A O 1
ATOM 863 N N . CYS A 1 116 ? 2.066 -3.767 4.754 1.00 84.62 116 CYS A N 1
ATOM 864 C CA . CYS A 1 116 ? 1.332 -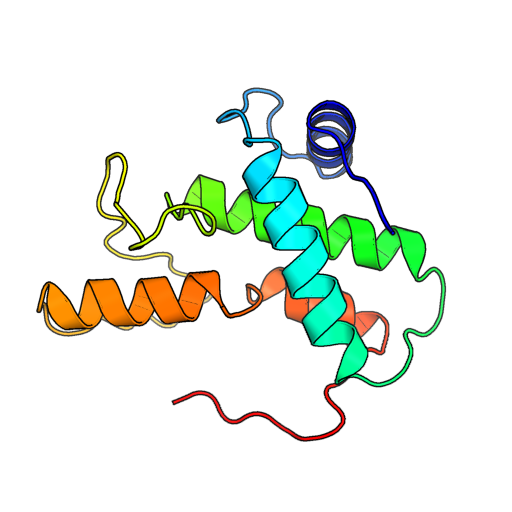5.015 4.651 1.00 84.62 116 CYS A CA 1
ATOM 865 C C . CYS A 1 116 ? 2.189 -6.081 3.949 1.00 84.62 116 CYS A C 1
ATOM 867 O O . CYS A 1 116 ? 3.161 -5.791 3.240 1.00 84.62 116 CYS A O 1
ATOM 869 N N . LEU A 1 117 ? 1.878 -7.356 4.197 1.00 83.94 117 LEU A N 1
ATOM 870 C CA . LEU A 1 117 ? 2.677 -8.462 3.666 1.00 83.94 117 LEU A CA 1
ATOM 871 C C . LEU A 1 117 ? 2.778 -8.411 2.135 1.00 83.94 117 LEU A C 1
ATOM 873 O O . LEU A 1 117 ? 3.868 -8.567 1.594 1.00 83.94 117 LEU A O 1
ATOM 877 N N . GLU A 1 118 ? 1.664 -8.143 1.461 1.00 84.25 118 GLU A N 1
ATOM 878 C CA . GLU A 1 118 ? 1.584 -8.103 0.002 1.00 84.25 118 GLU A CA 1
ATOM 879 C C . GLU A 1 118 ? 2.443 -6.974 -0.591 1.00 84.25 118 GLU A C 1
ATOM 881 O O . GLU A 1 118 ? 3.284 -7.237 -1.451 1.00 84.25 118 GLU A O 1
ATOM 886 N N . ALA A 1 119 ? 2.363 -5.754 -0.043 1.00 87.62 119 ALA A N 1
ATOM 887 C CA . ALA A 1 119 ? 3.225 -4.643 -0.455 1.00 87.62 119 ALA A CA 1
ATOM 888 C C . ALA A 1 119 ? 4.718 -4.966 -0.258 1.00 87.62 119 ALA A C 1
ATOM 890 O O . ALA A 1 119 ? 5.542 -4.666 -1.122 1.00 87.62 119 ALA A O 1
ATOM 891 N N . ARG A 1 120 ? 5.089 -5.641 0.841 1.00 86.00 120 ARG A N 1
ATOM 892 C CA . ARG A 1 120 ? 6.480 -6.083 1.060 1.00 86.00 120 ARG A CA 1
ATOM 893 C C . ARG A 1 120 ? 6.928 -7.125 0.041 1.00 86.00 120 ARG A C 1
ATOM 895 O O . ARG A 1 120 ? 8.074 -7.073 -0.397 1.00 86.00 120 ARG A O 1
ATOM 902 N N . ILE A 1 121 ? 6.063 -8.072 -0.319 1.00 87.12 121 ILE A N 1
ATOM 903 C CA . ILE A 1 121 ? 6.378 -9.093 -1.324 1.00 87.12 121 ILE A CA 1
ATOM 904 C C . ILE A 1 121 ? 6.596 -8.434 -2.687 1.00 87.12 121 ILE A C 1
ATOM 906 O O . ILE A 1 121 ? 7.621 -8.705 -3.308 1.00 87.12 121 ILE A O 1
ATOM 910 N N . LEU A 1 122 ? 5.712 -7.522 -3.109 1.00 89.12 122 LEU A N 1
ATOM 911 C CA . LEU A 1 122 ? 5.856 -6.775 -4.365 1.00 89.12 122 LEU A CA 1
ATOM 912 C C . LEU A 1 122 ? 7.208 -6.050 -4.442 1.00 89.12 122 LEU A C 1
ATOM 914 O O . LEU A 1 122 ? 7.944 -6.193 -5.419 1.00 89.12 122 LEU A O 1
ATOM 918 N N . LEU A 1 123 ? 7.580 -5.338 -3.375 1.00 89.00 123 LEU A N 1
ATOM 919 C CA . LEU A 1 123 ? 8.855 -4.623 -3.302 1.00 89.00 123 LEU A CA 1
ATOM 920 C C . LEU A 1 123 ? 10.063 -5.576 -3.305 1.00 89.00 123 LEU A C 1
ATOM 922 O O . LEU A 1 123 ? 11.041 -5.323 -4.011 1.00 89.00 123 LEU A O 1
ATOM 926 N N . ARG A 1 124 ? 10.002 -6.698 -2.576 1.00 87.12 124 ARG A N 1
ATOM 927 C CA . ARG A 1 124 ? 11.086 -7.697 -2.543 1.00 87.12 124 ARG A CA 1
ATOM 928 C C . ARG A 1 124 ? 11.275 -8.416 -3.871 1.00 87.12 124 ARG A C 1
ATOM 930 O O . ARG A 1 124 ? 12.420 -8.620 -4.269 1.00 87.12 124 ARG A O 1
ATOM 937 N N . LEU A 1 125 ? 10.189 -8.779 -4.558 1.00 87.00 125 LEU A N 1
ATOM 938 C CA . LEU A 1 125 ? 10.245 -9.385 -5.894 1.00 87.00 125 LEU A CA 1
ATOM 939 C C . LEU A 1 125 ? 10.912 -8.444 -6.899 1.00 87.00 125 LEU A C 1
ATOM 941 O O . LEU A 1 125 ? 11.659 -8.890 -7.764 1.00 87.00 125 LEU A O 1
ATOM 945 N N . ALA A 1 126 ? 10.724 -7.138 -6.722 1.00 87.25 126 ALA A N 1
ATOM 946 C CA . ALA A 1 126 ? 11.415 -6.117 -7.495 1.00 87.25 126 ALA A CA 1
ATOM 947 C C . ALA A 1 126 ? 12.840 -5.812 -6.984 1.00 87.25 126 ALA A C 1
ATOM 949 O O . ALA A 1 126 ? 13.528 -4.945 -7.512 1.00 87.25 126 ALA A O 1
ATOM 950 N N . GLY A 1 127 ? 13.325 -6.510 -5.958 1.00 85.44 127 GLY A N 1
ATOM 951 C CA . GLY A 1 127 ? 14.692 -6.387 -5.455 1.00 85.44 127 GLY A CA 1
ATOM 952 C C . GLY A 1 127 ? 14.907 -5.352 -4.349 1.00 85.44 127 GLY A C 1
ATOM 953 O O . GLY A 1 127 ? 16.052 -5.191 -3.928 1.00 85.44 127 GLY A O 1
ATOM 954 N N . ALA A 1 128 ? 13.861 -4.695 -3.832 1.00 86.06 128 ALA A N 1
ATOM 955 C CA . ALA A 1 128 ? 13.955 -3.844 -2.643 1.00 86.06 128 ALA A CA 1
ATOM 956 C C . ALA A 1 128 ? 13.954 -4.691 -1.363 1.00 86.06 128 ALA A C 1
ATOM 958 O O . ALA A 1 128 ? 12.922 -4.940 -0.740 1.00 86.06 128 ALA A O 1
ATOM 959 N N . ASN A 1 129 ? 15.143 -5.142 -0.973 1.00 82.94 129 ASN A N 1
ATOM 960 C CA . ASN A 1 129 ? 15.380 -5.866 0.267 1.00 82.94 129 ASN A CA 1
ATOM 961 C C . ASN A 1 129 ? 15.897 -4.893 1.326 1.00 82.94 129 ASN A C 1
ATOM 963 O O . ASN A 1 129 ? 16.760 -4.067 1.037 1.00 82.94 129 ASN A O 1
ATOM 967 N N . LEU A 1 130 ? 15.400 -4.989 2.559 1.00 76.69 130 LEU A N 1
ATOM 968 C CA . LEU A 1 130 ? 15.919 -4.170 3.655 1.00 76.69 130 LEU A CA 1
ATOM 969 C C . LEU A 1 130 ? 17.417 -4.444 3.842 1.00 76.69 130 LEU A C 1
ATOM 971 O O . LEU A 1 130 ? 17.827 -5.601 3.930 1.00 76.69 130 LEU A O 1
ATOM 975 N N . LYS A 1 131 ? 18.225 -3.381 3.931 1.00 66.75 131 LYS A N 1
ATOM 976 C CA . LYS A 1 131 ? 19.687 -3.491 4.109 1.00 66.75 131 LYS A CA 1
ATOM 977 C C . LYS A 1 131 ? 20.072 -4.171 5.429 1.00 66.75 131 LYS A C 1
ATOM 979 O O . LYS A 1 131 ? 21.142 -4.761 5.524 1.00 66.75 131 LYS A O 1
ATOM 984 N N . HIS A 1 132 ? 19.181 -4.118 6.418 1.00 58.69 132 HIS A N 1
ATOM 985 C CA . HIS A 1 132 ? 19.283 -4.843 7.679 1.00 58.69 132 HIS A CA 1
ATOM 986 C C . HIS A 1 132 ? 17.966 -5.592 7.935 1.00 58.69 132 HIS A C 1
ATOM 988 O O . HIS A 1 132 ? 16.899 -4.989 7.776 1.00 58.69 132 HIS A O 1
ATOM 994 N N . PRO A 1 133 ? 17.994 -6.879 8.325 1.00 52.88 133 PRO A N 1
ATOM 995 C CA . PRO A 1 133 ? 16.778 -7.613 8.644 1.00 52.88 133 PRO A CA 1
ATOM 996 C C . PRO A 1 133 ? 16.126 -7.003 9.891 1.00 52.88 133 PRO A C 1
ATOM 998 O O . PRO A 1 133 ? 16.663 -7.090 10.991 1.00 52.88 133 PRO A O 1
ATOM 1001 N N . GLN A 1 134 ? 14.964 -6.371 9.727 1.00 49.00 134 GLN A N 1
ATOM 1002 C CA . GLN A 1 134 ? 14.126 -5.996 10.863 1.00 49.00 134 GLN A CA 1
ATOM 1003 C C . GLN A 1 134 ? 13.361 -7.235 11.331 1.00 49.00 134 GLN A C 1
ATOM 1005 O O . GLN A 1 134 ? 12.467 -7.721 10.635 1.00 49.00 134 GLN A O 1
ATOM 1010 N N . VAL A 1 135 ? 13.738 -7.755 12.500 1.00 38.03 135 VAL A N 1
ATOM 1011 C CA . VAL A 1 135 ? 12.954 -8.755 13.231 1.00 38.03 135 VAL A CA 1
ATOM 1012 C C . VAL A 1 135 ? 11.803 -8.008 13.898 1.00 38.03 135 VAL A C 1
ATOM 1014 O O . VAL A 1 135 ? 12.034 -7.121 14.715 1.00 38.03 135 VAL A O 1
ATOM 1017 N N . ILE A 1 136 ? 10.571 -8.319 13.501 1.00 39.72 136 ILE A N 1
ATOM 1018 C CA . ILE A 1 136 ? 9.366 -7.746 14.105 1.00 39.72 136 ILE A CA 1
ATOM 1019 C C . ILE A 1 136 ? 8.906 -8.722 15.189 1.00 39.72 136 ILE A C 1
ATOM 1021 O O . ILE A 1 136 ? 8.570 -9.863 14.868 1.00 39.72 136 ILE A O 1
ATOM 1025 N N . GLY A 1 137 ? 8.937 -8.271 16.444 1.00 33.78 137 GLY A N 1
ATOM 1026 C CA . GLY A 1 137 ? 8.270 -8.896 17.592 1.00 33.78 137 GLY A CA 1
ATOM 1027 C C . GLY A 1 137 ? 6.991 -8.158 17.962 1.00 33.78 137 GLY A C 1
ATOM 1028 O O . GLY A 1 137 ? 6.887 -6.940 17.676 1.00 33.78 137 GLY A O 1
#

Sequence (137 aa):
MLTITPDDYTQWRENNGFSTAPPSVPAENLRSAVLLVAQYLSKSTPIKGDSRKVIIDAVCTQARFWVDTGITPFTEGVQAGGKVVASASLNGGSISYADTLQAKVSNREKAAETLCLEARILLRLAGANLKHPQVIG

Radius of gyration: 15.22 Å; chains: 1; bounding box: 37×33×40 Å

Foldseek 3Di:
DDAADQVNLLVVCVVVPHDSDDPRQDSQLLVLLLVLLVVLLVQWDDFADDPPVLSSVLSSVLSVVCSVQQFDLPDPQRDRPDDHPQDDPDPDDPPRDDDDPVVSSVVSNVSSNDRDPVSVVSRVVRPTGGPDDDDDD

pLDDT: mean 71.29, std 19.73, range [28.95, 93.0]

Secondary structure (DSSP, 8-state):
-----HHHHHHHHHHTT--S---PPPHHHHHHHHHHHHHHHHTBPPPPS-HHHHHHHHHHHHHHHHHHHT--TTSSS----S--------SS--------HHHHHHHHHHHHHS--HHHHHHHHHTT--BSS-----